Protein AF-A0A3A4XKW8-F1 (afdb_monomer_lite)

Radius of gyration: 16.97 Å; chains: 1; bounding box: 36×30×48 Å

Structure (mmCIF, N/CA/C/O backbone):
data_AF-A0A3A4XKW8-F1
#
_entry.id   AF-A0A3A4XKW8-F1
#
loop_
_atom_site.group_PDB
_atom_site.id
_atom_site.type_symbol
_atom_site.label_atom_id
_atom_site.label_alt_id
_atom_site.label_comp_id
_atom_site.label_asym_id
_atom_site.label_entity_id
_atom_site.label_seq_id
_atom_site.pdbx_PDB_ins_code
_atom_site.Cartn_x
_atom_site.Cartn_y
_atom_site.Cartn_z
_atom_site.occupancy
_atom_site.B_iso_or_equiv
_atom_site.auth_seq_id
_atom_site.auth_comp_id
_atom_site.auth_asym_id
_atom_site.auth_atom_id
_atom_site.pdbx_PDB_model_num
ATOM 1 N N . MET A 1 1 ? 17.643 2.494 -11.195 1.00 42.00 1 MET A N 1
ATOM 2 C CA . MET A 1 1 ? 16.768 2.545 -10.005 1.00 42.00 1 MET A CA 1
ATOM 3 C C . MET A 1 1 ? 16.998 1.232 -9.264 1.00 42.00 1 MET A C 1
ATOM 5 O O . MET A 1 1 ? 16.624 0.199 -9.799 1.00 42.00 1 MET A O 1
ATOM 9 N N . ARG A 1 2 ? 17.776 1.229 -8.169 1.00 42.59 2 ARG A N 1
ATOM 10 C CA . ARG A 1 2 ? 18.023 0.008 -7.371 1.00 42.59 2 ARG A CA 1
ATOM 11 C C . ARG A 1 2 ? 16.735 -0.377 -6.633 1.00 42.59 2 ARG A C 1
ATOM 13 O O . ARG A 1 2 ? 15.949 0.500 -6.290 1.00 42.59 2 ARG A O 1
ATOM 20 N N . ALA A 1 3 ? 16.537 -1.680 -6.459 1.00 46.66 3 ALA A N 1
ATOM 21 C CA . ALA A 1 3 ? 15.309 -2.327 -6.016 1.00 46.66 3 ALA A CA 1
ATOM 22 C C . ALA A 1 3 ? 14.766 -1.777 -4.682 1.00 46.66 3 ALA A C 1
ATOM 24 O O . ALA A 1 3 ? 15.273 -2.108 -3.619 1.00 46.66 3 ALA A O 1
ATOM 25 N N . ARG A 1 4 ? 13.703 -0.968 -4.761 1.00 67.81 4 ARG A N 1
ATOM 26 C CA . ARG A 1 4 ? 12.741 -0.705 -3.670 1.00 67.81 4 ARG A CA 1
ATOM 27 C C . ARG A 1 4 ? 11.433 -1.476 -3.881 1.00 67.81 4 ARG A C 1
ATOM 29 O O . ARG A 1 4 ? 10.374 -1.070 -3.417 1.00 67.81 4 ARG A O 1
ATOM 36 N N . ILE A 1 5 ? 11.486 -2.557 -4.665 1.00 76.62 5 ILE A N 1
ATOM 37 C CA . ILE A 1 5 ? 10.297 -3.309 -5.086 1.00 76.62 5 ILE A CA 1
ATOM 38 C C . ILE A 1 5 ? 9.500 -3.810 -3.869 1.00 76.62 5 ILE A C 1
ATOM 40 O O . ILE A 1 5 ? 8.287 -3.618 -3.872 1.00 76.62 5 ILE A O 1
ATOM 44 N N . PRO A 1 6 ? 10.121 -4.352 -2.801 1.00 79.88 6 PRO A N 1
ATOM 45 C CA . PRO A 1 6 ? 9.362 -4.759 -1.622 1.00 79.88 6 PRO A CA 1
ATOM 46 C C . PRO A 1 6 ? 8.630 -3.595 -0.939 1.00 79.88 6 PRO A C 1
ATOM 48 O O . PRO A 1 6 ? 7.439 -3.702 -0.663 1.00 79.88 6 PRO A O 1
ATOM 51 N N . GLU A 1 7 ? 9.294 -2.455 -0.712 1.00 81.19 7 GLU A N 1
ATOM 52 C CA . GLU A 1 7 ? 8.661 -1.269 -0.117 1.00 81.19 7 GLU A CA 1
ATOM 53 C C . GLU A 1 7 ? 7.520 -0.740 -0.985 1.00 81.19 7 GLU A C 1
ATOM 55 O O . GLU A 1 7 ? 6.467 -0.364 -0.475 1.00 81.19 7 GLU A O 1
ATOM 60 N N . LEU A 1 8 ? 7.727 -0.726 -2.299 1.00 81.75 8 LEU A N 1
ATOM 61 C CA . LEU A 1 8 ? 6.746 -0.291 -3.280 1.00 81.75 8 LEU A CA 1
ATOM 62 C C . LEU A 1 8 ? 5.498 -1.176 -3.255 1.00 81.75 8 LEU A C 1
ATOM 64 O O . LEU A 1 8 ? 4.377 -0.672 -3.182 1.00 81.75 8 LEU A O 1
ATOM 68 N N . CYS A 1 9 ? 5.689 -2.493 -3.253 1.00 83.38 9 CYS A N 1
ATOM 69 C CA . CYS A 1 9 ? 4.601 -3.454 -3.159 1.00 83.38 9 CYS A CA 1
ATOM 70 C C . CYS A 1 9 ? 3.851 -3.321 -1.824 1.00 83.38 9 CYS A C 1
ATOM 72 O O . CYS A 1 9 ? 2.626 -3.403 -1.821 1.00 83.38 9 CYS A O 1
ATOM 74 N N . LEU A 1 10 ? 4.540 -3.041 -0.708 1.00 87.38 10 LEU A N 1
ATOM 75 C CA . LEU A 1 10 ? 3.892 -2.797 0.590 1.00 87.38 10 LEU A CA 1
ATOM 76 C C . LEU A 1 10 ? 3.004 -1.544 0.560 1.00 87.38 10 LEU A C 1
ATOM 78 O O . LEU A 1 10 ? 1.914 -1.549 1.130 1.00 87.38 10 LEU A O 1
ATOM 82 N N . GLN A 1 11 ? 3.437 -0.473 -0.118 1.00 88.06 11 GLN A N 1
ATOM 83 C CA . GLN A 1 11 ? 2.619 0.734 -0.301 1.00 88.06 11 GLN A CA 1
ATOM 84 C C . GLN A 1 11 ? 1.392 0.465 -1.184 1.00 88.06 11 GLN A C 1
ATOM 86 O O . GLN A 1 11 ? 0.302 0.957 -0.891 1.00 88.06 11 GLN A O 1
ATOM 91 N N . VAL A 1 12 ? 1.547 -0.328 -2.246 1.00 87.94 12 VAL A N 1
ATOM 92 C CA . VAL A 1 12 ? 0.437 -0.701 -3.138 1.00 87.94 12 VAL A CA 1
ATOM 93 C C . VAL A 1 12 ? -0.565 -1.610 -2.423 1.00 87.94 12 VAL A C 1
ATOM 95 O O . VAL A 1 12 ? -1.770 -1.373 -2.517 1.00 87.94 12 VAL A O 1
ATOM 98 N N . ASP A 1 13 ? -0.097 -2.587 -1.644 1.00 91.06 13 ASP A N 1
ATOM 99 C CA . ASP A 1 13 ? -0.965 -3.411 -0.798 1.00 91.06 13 ASP A CA 1
ATOM 100 C C . ASP A 1 13 ? -1.748 -2.558 0.208 1.00 91.06 13 ASP A C 1
ATOM 102 O O . ASP A 1 13 ? -2.965 -2.692 0.341 1.00 91.06 13 ASP A O 1
ATOM 106 N N . HIS A 1 14 ? -1.069 -1.623 0.872 1.00 91.62 14 HIS A N 1
ATOM 107 C CA . HIS A 1 14 ? -1.706 -0.703 1.805 1.00 91.62 14 HIS A CA 1
ATOM 108 C C . HIS A 1 14 ? -2.816 0.118 1.137 1.00 91.62 14 HIS A C 1
ATOM 110 O O . HIS A 1 14 ? -3.939 0.174 1.640 1.00 91.62 14 HIS A O 1
ATOM 116 N N . ALA A 1 15 ? -2.549 0.690 -0.035 1.00 89.62 15 ALA A N 1
ATOM 117 C CA . ALA A 1 15 ? -3.554 1.423 -0.793 1.00 89.62 15 ALA A CA 1
ATOM 118 C C . ALA A 1 15 ? -4.733 0.548 -1.239 1.00 89.62 15 ALA A C 1
ATOM 120 O O . ALA A 1 15 ? -5.880 0.990 -1.159 1.00 89.62 15 ALA A O 1
ATOM 121 N N . ARG A 1 16 ? -4.485 -0.698 -1.664 1.00 91.19 16 ARG A N 1
ATOM 122 C CA . ARG A 1 16 ? -5.546 -1.669 -1.976 1.00 91.19 16 ARG A CA 1
ATOM 123 C C . ARG A 1 16 ? -6.452 -1.888 -0.765 1.00 91.19 16 ARG A C 1
ATOM 125 O O . ARG A 1 16 ? -7.673 -1.868 -0.912 1.00 91.19 16 ARG A O 1
ATOM 132 N N . ARG A 1 17 ? -5.876 -2.065 0.426 1.00 91.38 17 ARG A N 1
ATOM 133 C CA . ARG A 1 17 ? -6.641 -2.258 1.667 1.00 91.38 17 ARG A CA 1
ATOM 134 C C . ARG A 1 17 ? -7.452 -1.019 2.038 1.00 91.38 17 ARG A C 1
ATOM 136 O O . ARG A 1 17 ? -8.636 -1.156 2.330 1.00 91.38 17 ARG A O 1
ATOM 143 N N . ILE A 1 18 ? -6.876 0.180 1.927 1.00 89.94 18 ILE A N 1
ATOM 144 C CA . ILE A 1 18 ? -7.611 1.443 2.112 1.00 89.94 18 ILE A CA 1
ATOM 145 C C . ILE A 1 18 ? -8.786 1.527 1.131 1.00 89.94 18 ILE A C 1
ATOM 147 O O . ILE A 1 18 ? -9.918 1.755 1.552 1.00 89.94 18 ILE A O 1
ATOM 151 N N . ARG A 1 19 ? -8.553 1.285 -0.166 1.00 88.31 19 ARG A N 1
ATOM 152 C CA . ARG A 1 19 ? -9.609 1.285 -1.190 1.00 88.31 19 ARG A CA 1
ATOM 153 C C . ARG A 1 19 ? -10.737 0.325 -0.821 1.00 88.31 19 ARG A C 1
ATOM 155 O O . ARG A 1 19 ? -11.900 0.703 -0.893 1.00 88.31 19 ARG A O 1
ATOM 162 N N . ASN A 1 20 ? -10.408 -0.896 -0.404 1.00 88.38 20 ASN A N 1
ATOM 163 C CA . ASN A 1 20 ? -11.404 -1.888 -0.007 1.00 88.38 20 ASN A CA 1
ATOM 164 C C . ASN A 1 20 ? -12.239 -1.420 1.193 1.00 88.38 20 ASN A C 1
ATOM 166 O O . ASN A 1 20 ? -13.445 -1.657 1.215 1.00 88.38 20 ASN A O 1
ATOM 170 N N . LEU A 1 21 ? -11.639 -0.724 2.164 1.00 89.56 21 LEU A N 1
ATOM 171 C CA . LEU A 1 21 ? -12.391 -0.123 3.267 1.00 89.56 21 LEU A CA 1
ATOM 172 C C . LEU A 1 21 ? -13.370 0.945 2.777 1.00 89.56 21 LEU A C 1
ATOM 174 O O . LEU A 1 21 ? -14.528 0.933 3.184 1.00 89.56 21 LEU A O 1
ATOM 178 N N . TRP A 1 22 ? -12.940 1.837 1.887 1.00 85.88 22 TRP A N 1
ATOM 179 C CA . TRP A 1 22 ? -13.816 2.864 1.319 1.00 85.88 22 TRP A CA 1
ATOM 180 C C . TRP A 1 22 ? -14.963 2.263 0.502 1.00 85.88 22 TRP A C 1
ATOM 182 O O . TRP A 1 22 ? -16.113 2.627 0.717 1.00 85.88 22 TRP A O 1
ATOM 192 N N . MET A 1 23 ? -14.666 1.294 -0.366 1.00 85.44 23 MET A N 1
ATOM 193 C CA . MET A 1 23 ? -15.653 0.696 -1.273 1.00 85.44 23 MET A CA 1
ATOM 194 C C . MET A 1 23 ? -16.637 -0.252 -0.586 1.00 85.44 23 MET A C 1
ATOM 196 O O . MET A 1 23 ? -17.767 -0.385 -1.046 1.00 85.44 23 MET A O 1
ATOM 200 N N . HIS A 1 24 ? -16.210 -0.954 0.466 1.00 87.69 24 HIS A N 1
ATOM 201 C CA . HIS A 1 24 ? -16.995 -2.052 1.044 1.00 87.69 24 HIS A CA 1
ATOM 202 C C . HIS A 1 24 ? -17.354 -1.852 2.516 1.00 87.69 24 HIS A C 1
ATOM 204 O O . HIS A 1 24 ? -18.186 -2.587 3.035 1.00 87.69 24 HIS A O 1
ATOM 210 N N . ASN A 1 25 ? -16.741 -0.881 3.199 1.00 86.75 25 ASN A N 1
ATOM 211 C CA . ASN A 1 25 ? -16.926 -0.649 4.633 1.00 86.75 25 ASN A CA 1
ATOM 212 C C . ASN A 1 25 ? -17.119 0.837 4.978 1.00 86.75 25 ASN A C 1
ATOM 214 O O . ASN A 1 25 ? -16.871 1.231 6.116 1.00 86.75 25 ASN A O 1
ATOM 218 N N . ASN A 1 26 ? -17.547 1.666 4.019 1.00 88.94 26 ASN A N 1
ATOM 219 C CA . ASN A 1 26 ? -17.785 3.106 4.200 1.00 88.94 26 ASN A CA 1
ATOM 220 C C . ASN A 1 26 ? -16.580 3.860 4.797 1.00 88.94 26 ASN A C 1
ATOM 222 O O . ASN A 1 26 ? -16.746 4.787 5.586 1.00 88.94 26 ASN A O 1
ATOM 226 N N . GLY A 1 27 ? -15.358 3.421 4.480 1.00 87.50 27 GLY A N 1
ATOM 227 C CA . GLY A 1 27 ? -14.125 4.024 4.999 1.00 87.50 27 GLY A CA 1
ATOM 228 C C . GLY A 1 27 ? -13.845 3.717 6.475 1.00 87.50 27 GLY A C 1
ATOM 229 O O . GLY A 1 27 ? -12.991 4.359 7.082 1.00 87.50 27 GLY A O 1
ATOM 230 N N . LEU A 1 28 ? -14.541 2.746 7.072 1.00 92.06 28 LEU A N 1
ATOM 231 C CA . LEU A 1 28 ? -14.361 2.359 8.469 1.00 92.06 28 LEU A CA 1
ATOM 232 C C . LEU A 1 28 ? -13.447 1.141 8.589 1.00 92.06 28 LEU A C 1
ATOM 234 O O . LEU A 1 28 ? -13.675 0.111 7.953 1.00 92.06 28 LEU A O 1
ATOM 238 N N . ILE A 1 29 ? -12.446 1.240 9.459 1.00 92.69 29 ILE A N 1
ATOM 239 C CA . ILE A 1 29 ? -11.550 0.143 9.805 1.00 92.69 29 ILE A CA 1
ATOM 240 C C . ILE A 1 29 ? -12.315 -0.978 10.516 1.00 92.69 29 ILE A C 1
ATOM 242 O O . ILE A 1 29 ? -13.165 -0.745 11.380 1.00 92.69 29 ILE A O 1
ATOM 246 N N . ASN A 1 30 ? -11.965 -2.207 10.142 1.00 90.69 30 ASN A N 1
ATOM 247 C CA . ASN A 1 30 ? -12.453 -3.457 10.705 1.00 90.69 30 ASN A CA 1
ATOM 248 C C . ASN A 1 30 ? -11.345 -4.530 10.669 1.00 90.69 30 ASN A C 1
ATOM 250 O O . ASN A 1 30 ? -10.221 -4.266 10.237 1.00 90.69 30 ASN A O 1
ATOM 254 N N . GLU A 1 31 ? -11.675 -5.758 11.077 1.00 90.12 31 GLU A N 1
ATOM 255 C CA . GLU A 1 31 ? -10.744 -6.898 11.077 1.00 90.12 31 GLU A CA 1
ATOM 256 C C . GLU A 1 31 ? -10.136 -7.179 9.696 1.00 90.12 31 GLU A C 1
ATOM 258 O O . GLU A 1 31 ? -8.952 -7.513 9.607 1.00 90.12 31 GLU A O 1
ATOM 263 N N . LYS A 1 32 ? -10.905 -6.953 8.616 1.00 88.50 32 LYS A N 1
ATOM 264 C CA . LYS A 1 32 ? -10.449 -7.203 7.240 1.00 88.50 32 LYS A CA 1
ATOM 265 C C . LYS A 1 32 ? -9.238 -6.362 6.853 1.00 88.50 32 LYS A C 1
ATOM 267 O O . LYS A 1 32 ? -8.399 -6.819 6.086 1.00 88.50 32 LYS A O 1
ATOM 272 N N . TYR A 1 33 ? -9.092 -5.158 7.412 1.00 90.81 33 TYR A N 1
ATOM 273 C CA . TYR A 1 33 ? -7.914 -4.327 7.150 1.00 90.81 33 TYR A CA 1
ATOM 274 C C . TYR A 1 33 ? -6.602 -5.031 7.530 1.00 90.81 33 TYR A C 1
ATOM 276 O O . TYR A 1 33 ? -5.597 -4.868 6.838 1.00 90.81 33 TYR A O 1
ATOM 284 N N . GLY A 1 34 ? -6.591 -5.792 8.626 1.00 87.88 34 GLY A N 1
ATOM 285 C CA . GLY A 1 34 ? -5.411 -6.547 9.038 1.00 87.88 34 GLY A CA 1
ATOM 286 C C . GLY A 1 34 ? -5.307 -7.898 8.349 1.00 87.88 34 GLY A C 1
ATOM 287 O O . GLY A 1 34 ? -4.226 -8.241 7.877 1.00 87.88 34 GLY A O 1
ATOM 288 N N . SER A 1 35 ? -6.413 -8.646 8.261 1.00 89.31 35 SER A N 1
ATOM 289 C CA . SER A 1 35 ? -6.400 -10.003 7.696 1.00 89.31 35 SER A CA 1
ATOM 290 C C . SER A 1 35 ? -6.075 -10.030 6.207 1.00 89.31 35 SER A C 1
ATOM 292 O O . SER A 1 35 ? -5.469 -10.984 5.736 1.00 89.31 35 SER A O 1
ATOM 294 N N . ASP A 1 36 ? -6.452 -8.986 5.464 1.00 88.69 36 ASP A N 1
ATOM 295 C CA . ASP A 1 36 ? -6.198 -8.917 4.025 1.00 88.69 36 ASP A CA 1
ATOM 296 C C . ASP A 1 36 ? -4.746 -8.533 3.704 1.00 88.69 36 ASP A C 1
ATOM 298 O O . ASP A 1 36 ? -4.397 -8.459 2.528 1.00 88.69 36 ASP A O 1
ATOM 302 N N . GLY A 1 37 ? -3.910 -8.212 4.698 1.00 88.94 37 GLY A N 1
ATOM 303 C CA . GLY A 1 37 ? -2.526 -7.792 4.484 1.00 88.94 37 GLY A CA 1
ATOM 304 C C . GLY A 1 37 ? -1.678 -8.889 3.843 1.00 88.94 37 GLY A C 1
ATOM 305 O O . GLY A 1 37 ? -1.658 -10.024 4.310 1.00 88.94 37 GLY A O 1
ATOM 306 N N . ILE A 1 38 ? -0.935 -8.538 2.794 1.00 87.94 38 ILE A N 1
ATOM 307 C CA . ILE A 1 38 ? -0.029 -9.470 2.113 1.00 87.94 38 ILE A CA 1
ATOM 308 C C . ILE A 1 38 ? 1.393 -9.242 2.629 1.00 87.94 38 ILE A C 1
ATOM 310 O O . ILE A 1 38 ? 1.902 -8.121 2.576 1.00 87.94 38 ILE A O 1
ATOM 314 N N . SER A 1 39 ? 2.052 -10.302 3.111 1.00 85.62 39 SER A N 1
ATOM 315 C CA . SER A 1 39 ? 3.484 -10.239 3.421 1.00 85.62 39 SER A CA 1
ATOM 316 C C . SER A 1 39 ? 4.297 -10.259 2.131 1.00 85.62 39 SER A C 1
ATOM 318 O O . SER A 1 39 ? 4.058 -11.068 1.234 1.00 85.62 39 SER A O 1
ATOM 320 N N . ILE A 1 40 ? 5.254 -9.343 2.032 1.00 86.25 40 ILE A N 1
ATOM 321 C CA . ILE A 1 40 ? 6.073 -9.142 0.838 1.00 86.25 40 ILE A CA 1
ATOM 322 C C . ILE A 1 40 ? 7.522 -9.285 1.266 1.00 86.25 40 ILE A C 1
ATOM 324 O O . ILE A 1 40 ? 8.015 -8.461 2.030 1.00 86.25 40 ILE A O 1
ATOM 328 N N . ASP A 1 41 ? 8.202 -10.315 0.761 1.00 85.81 41 ASP A N 1
ATOM 329 C CA . ASP A 1 41 ? 9.629 -10.541 1.030 1.00 85.81 41 ASP A CA 1
ATOM 330 C C . ASP A 1 41 ? 9.949 -10.608 2.540 1.00 85.81 41 ASP A C 1
ATOM 332 O O . ASP A 1 41 ? 10.848 -9.940 3.046 1.00 85.81 41 ASP A O 1
ATOM 336 N N . GLY A 1 42 ? 9.113 -11.331 3.298 1.00 83.62 42 GLY A N 1
ATOM 337 C CA . GLY A 1 42 ? 9.228 -11.451 4.758 1.00 83.62 42 GLY A CA 1
ATOM 338 C C . GLY A 1 42 ? 8.903 -10.173 5.544 1.00 83.62 42 GLY A C 1
ATOM 339 O O . GLY A 1 42 ? 8.994 -10.172 6.770 1.00 83.62 42 GLY A O 1
ATOM 340 N N . LYS A 1 43 ? 8.509 -9.081 4.875 1.00 83.56 43 LYS A N 1
ATOM 341 C CA . LYS A 1 43 ? 8.122 -7.826 5.528 1.00 83.56 43 LYS A CA 1
ATOM 342 C C . LYS A 1 43 ? 6.648 -7.836 5.909 1.00 83.56 43 LYS A C 1
ATOM 344 O O . LYS A 1 43 ? 5.792 -8.347 5.176 1.00 83.56 43 LYS A O 1
ATOM 349 N N . SER A 1 44 ? 6.363 -7.226 7.054 1.00 85.94 44 SER A N 1
ATOM 350 C CA . SER A 1 44 ? 5.005 -7.062 7.564 1.00 85.94 44 SER A CA 1
ATOM 351 C C . SER A 1 44 ? 4.235 -5.984 6.788 1.00 85.94 44 SER A C 1
ATOM 353 O O . SER A 1 44 ? 4.831 -4.977 6.389 1.00 85.94 44 SER A O 1
ATOM 355 N N . PRO A 1 45 ? 2.912 -6.148 6.605 1.00 87.44 45 PRO A N 1
ATOM 356 C CA . PRO A 1 45 ? 2.056 -5.121 6.023 1.00 87.44 45 PRO A CA 1
ATOM 357 C C . PRO A 1 45 ? 2.105 -3.805 6.807 1.00 87.44 45 PRO A C 1
ATOM 359 O O . PRO A 1 45 ? 2.282 -3.791 8.024 1.00 87.44 45 PRO A O 1
ATOM 362 N N . ILE A 1 46 ? 1.877 -2.686 6.116 1.00 86.88 46 ILE A N 1
ATOM 363 C CA . ILE A 1 46 ? 1.774 -1.370 6.760 1.00 86.88 46 ILE A CA 1
ATOM 364 C C . ILE A 1 46 ? 0.523 -1.328 7.643 1.00 86.88 46 ILE A C 1
ATOM 366 O O . ILE A 1 46 ? -0.590 -1.596 7.176 1.00 86.88 46 ILE A O 1
ATOM 370 N N . ILE A 1 47 ? 0.706 -0.952 8.905 1.00 86.75 47 ILE A N 1
ATOM 371 C CA . ILE A 1 47 ? -0.364 -0.753 9.880 1.00 86.75 47 ILE A CA 1
ATOM 372 C C . ILE A 1 47 ? -0.458 0.739 10.200 1.00 86.75 47 ILE A C 1
ATOM 374 O O . ILE A 1 47 ? 0.560 1.384 10.432 1.00 86.75 47 ILE A O 1
ATOM 378 N N . VAL A 1 48 ? -1.679 1.280 10.178 1.00 87.19 48 VAL A N 1
ATOM 379 C CA . VAL A 1 48 ? -1.966 2.673 10.550 1.00 87.19 48 VAL A CA 1
ATOM 380 C C . VAL A 1 48 ? -2.466 2.733 11.988 1.00 87.19 48 VAL A C 1
ATOM 382 O O . VAL A 1 48 ? -3.076 1.774 12.464 1.00 87.19 48 VAL A O 1
ATOM 385 N N . ASP A 1 49 ? -2.273 3.867 12.659 1.00 88.31 49 ASP A N 1
ATOM 386 C CA . ASP A 1 49 ? -2.660 4.049 14.066 1.00 88.31 49 ASP A CA 1
ATOM 387 C C . ASP A 1 49 ? -4.141 3.755 14.313 1.00 88.31 49 ASP A C 1
ATOM 389 O O . ASP A 1 49 ? -4.488 3.047 15.255 1.00 88.31 49 ASP A O 1
ATOM 393 N N . ALA A 1 50 ? -5.006 4.153 13.377 1.00 88.19 50 ALA A N 1
ATOM 394 C CA . ALA A 1 50 ? -6.434 3.864 13.437 1.00 88.19 50 ALA A CA 1
ATOM 395 C C . ALA A 1 50 ? -6.751 2.351 13.518 1.00 88.19 50 ALA A C 1
ATOM 397 O O . ALA A 1 50 ? -7.762 1.963 14.102 1.00 88.19 50 ALA A O 1
ATOM 398 N N . TYR A 1 51 ? -5.900 1.468 12.978 1.00 91.00 51 TYR A N 1
ATOM 399 C CA . TYR A 1 51 ? -6.069 0.020 13.150 1.00 91.00 51 TYR A CA 1
ATOM 400 C C . TYR A 1 51 ? -5.641 -0.459 14.536 1.00 91.00 51 TYR A C 1
ATOM 402 O O . TYR A 1 51 ? -6.288 -1.336 15.105 1.00 91.00 51 TYR A O 1
ATOM 410 N N . ASN A 1 52 ? -4.599 0.134 15.115 1.00 91.44 52 ASN A N 1
ATOM 411 C CA . ASN A 1 52 ? -4.208 -0.160 16.493 1.00 91.44 52 ASN A CA 1
ATOM 412 C C . ASN A 1 52 ? -5.309 0.268 17.473 1.00 91.44 52 ASN A C 1
ATOM 414 O O . ASN A 1 52 ? -5.646 -0.474 18.397 1.00 91.44 52 ASN A O 1
ATOM 418 N N . ASP A 1 53 ? -5.931 1.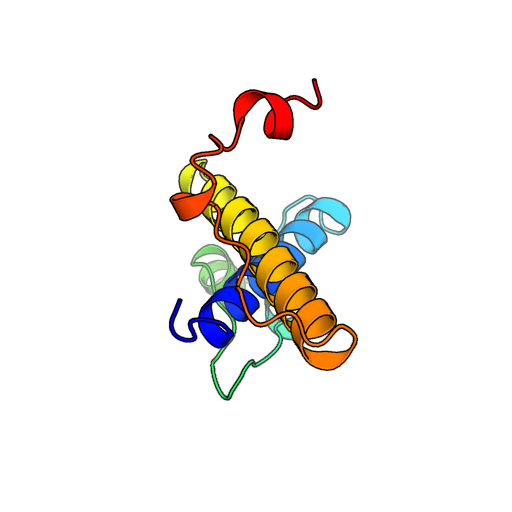419 17.235 1.00 91.44 53 ASP A N 1
ATOM 419 C CA . ASP A 1 53 ? -7.059 1.901 18.033 1.00 91.44 53 ASP A CA 1
ATOM 420 C C . ASP A 1 53 ? -8.307 1.028 17.847 1.00 91.44 53 ASP A C 1
ATOM 422 O O . ASP A 1 53 ? -9.030 0.744 18.812 1.00 91.44 53 ASP A O 1
ATOM 426 N N . TYR A 1 54 ? -8.529 0.520 16.630 1.00 93.31 54 TYR A N 1
ATOM 427 C CA . TYR A 1 54 ? -9.566 -0.471 16.356 1.00 93.31 54 TYR A CA 1
ATOM 428 C C . TYR A 1 54 ? -9.301 -1.754 17.148 1.00 93.31 54 TYR A C 1
ATOM 430 O O . TYR A 1 54 ? -10.211 -2.290 17.770 1.00 93.31 54 TYR A O 1
ATOM 438 N N . GLN A 1 55 ? -8.057 -2.236 17.193 1.00 92.81 55 GLN A N 1
ATOM 439 C CA . GLN A 1 55 ? -7.712 -3.451 17.931 1.00 92.81 55 GLN A CA 1
ATOM 440 C C . GLN A 1 55 ? -7.940 -3.317 19.440 1.00 92.81 55 GLN A C 1
ATOM 442 O O . GLN A 1 55 ? -8.408 -4.273 20.059 1.00 92.81 55 GLN A O 1
ATOM 447 N N . LYS A 1 56 ? -7.680 -2.138 20.017 1.00 93.75 56 LYS A N 1
ATOM 448 C CA . LYS A 1 56 ? -7.921 -1.8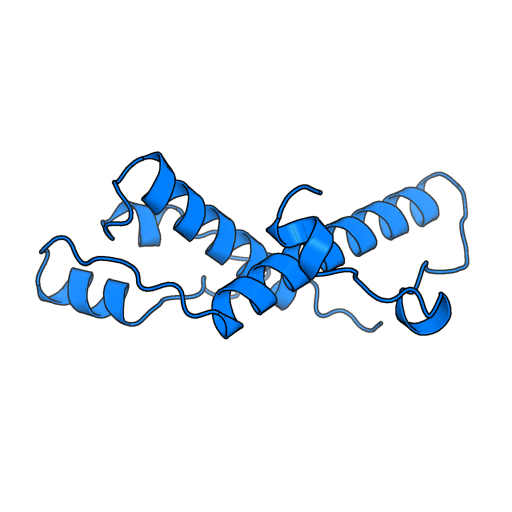53 21.441 1.00 93.75 56 LYS A CA 1
ATOM 449 C C . LYS A 1 56 ? -9.406 -1.725 21.777 1.00 93.75 56 LYS A C 1
ATOM 451 O O . LYS A 1 56 ? -9.857 -2.257 22.783 1.00 93.75 56 LYS A O 1
ATOM 456 N N . SER A 1 57 ? -10.158 -0.987 20.961 1.00 93.56 57 SER A N 1
ATOM 457 C CA . SER A 1 57 ? -11.544 -0.612 21.275 1.00 93.56 57 SER A CA 1
ATOM 458 C C . SER A 1 57 ? -12.598 -1.544 20.676 1.00 93.56 57 SER A C 1
ATOM 460 O O . SER A 1 57 ? -13.734 -1.564 21.146 1.00 93.56 57 SER A O 1
ATOM 462 N N . LYS A 1 58 ? -12.249 -2.260 19.599 1.00 91.62 58 LYS A N 1
ATOM 463 C CA . LYS A 1 58 ? -13.140 -3.024 18.705 1.00 91.62 58 LYS A CA 1
ATOM 464 C C . LYS A 1 58 ? -14.290 -2.207 18.102 1.00 91.62 58 LYS A C 1
ATOM 466 O O . LYS A 1 58 ? -15.207 -2.764 17.501 1.00 91.62 58 LYS A O 1
ATOM 471 N N . ARG A 1 59 ? -14.238 -0.877 18.211 1.00 91.06 59 ARG A N 1
ATOM 472 C CA . ARG A 1 59 ? -15.209 0.045 17.608 1.00 91.06 59 ARG A CA 1
ATOM 473 C C . ARG A 1 59 ? -14.768 0.398 16.198 1.00 91.06 59 ARG A C 1
ATOM 475 O O . ARG A 1 59 ? -13.579 0.507 15.948 1.00 91.06 59 ARG A O 1
ATOM 482 N N . LYS A 1 60 ? -15.714 0.608 15.280 1.00 85.25 60 LYS A N 1
ATOM 483 C CA . LYS A 1 60 ? -15.415 1.050 13.908 1.00 85.25 60 LYS A CA 1
ATOM 484 C C . LYS A 1 60 ? -14.758 2.437 13.937 1.00 85.25 60 LYS A C 1
ATOM 486 O O . LYS A 1 60 ? -15.360 3.371 14.459 1.00 85.25 60 LYS A 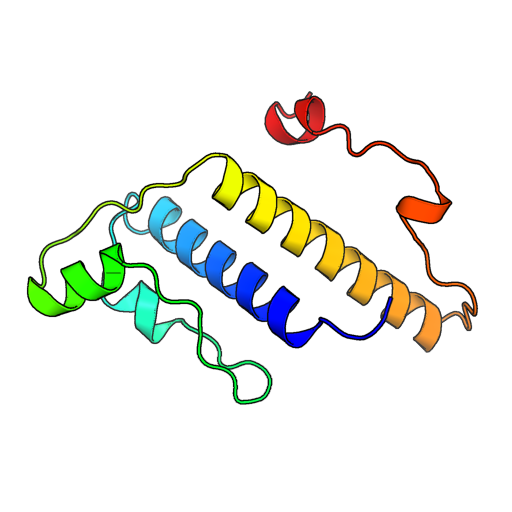O 1
ATOM 491 N N . ILE A 1 61 ? -13.558 2.566 13.368 1.00 91.06 61 ILE A N 1
ATOM 492 C CA . ILE A 1 61 ? -12.788 3.822 13.342 1.00 91.06 61 ILE A CA 1
ATOM 493 C C . ILE A 1 61 ? -12.659 4.305 11.896 1.00 91.06 61 ILE A C 1
ATOM 495 O O . ILE A 1 61 ? -12.268 3.508 11.043 1.00 91.06 61 ILE A O 1
ATOM 499 N N . PRO A 1 62 ? -12.979 5.571 11.584 1.00 89.62 62 PRO A N 1
ATOM 500 C CA . PRO A 1 62 ? -12.789 6.102 10.241 1.00 89.62 62 PRO A CA 1
ATOM 501 C C . PRO A 1 62 ? -11.305 6.185 9.890 1.00 89.62 62 PRO A C 1
ATOM 503 O O . PRO A 1 62 ? -10.479 6.593 10.707 1.00 89.62 62 PRO A O 1
ATOM 506 N N . ILE A 1 63 ? -10.967 5.831 8.652 1.00 84.94 63 ILE A N 1
ATOM 507 C CA . ILE A 1 63 ? -9.617 6.038 8.138 1.00 84.94 63 ILE A CA 1
ATOM 508 C C . ILE A 1 63 ? -9.493 7.442 7.540 1.00 84.94 63 ILE A C 1
ATOM 510 O O . ILE A 1 63 ? -10.140 7.780 6.549 1.00 84.94 63 ILE A O 1
ATOM 514 N N . GLY A 1 64 ? -8.650 8.273 8.152 1.00 79.56 64 GLY A N 1
ATOM 515 C CA . GLY A 1 64 ? -8.266 9.563 7.587 1.00 79.56 64 GLY A CA 1
ATOM 516 C C . GLY A 1 64 ? -7.259 9.374 6.455 1.00 79.56 64 GLY A C 1
ATOM 517 O O . GLY A 1 64 ? -6.274 8.654 6.618 1.00 79.56 64 GLY A O 1
ATOM 518 N N . LEU A 1 65 ? -7.489 10.022 5.311 1.00 77.38 65 LEU A N 1
ATOM 519 C CA . LEU A 1 65 ? -6.539 10.037 4.201 1.00 77.38 65 LEU A CA 1
ATOM 520 C C . LEU A 1 65 ? -6.017 11.456 3.986 1.00 77.38 65 LEU A C 1
ATOM 522 O O . LEU A 1 65 ? -6.683 12.294 3.385 1.00 77.38 65 LEU A O 1
ATOM 526 N N . TYR A 1 66 ? -4.815 11.716 4.493 1.00 82.19 66 TYR A N 1
ATOM 527 C CA . TYR A 1 66 ? -4.146 13.002 4.311 1.00 82.19 66 TYR A CA 1
ATOM 528 C C . TYR A 1 66 ? -3.609 13.151 2.877 1.00 82.19 66 TYR A C 1
ATOM 530 O O . TYR A 1 66 ? -3.209 12.140 2.279 1.00 82.19 66 TYR A O 1
ATOM 538 N N . PRO A 1 67 ? -3.549 14.379 2.322 1.00 80.94 67 PRO A N 1
ATOM 539 C CA . PRO A 1 67 ? -3.068 14.625 0.961 1.00 80.94 67 PRO A CA 1
ATOM 540 C C . PRO A 1 67 ? -1.705 13.992 0.658 1.00 80.94 67 PRO A C 1
ATOM 542 O O . PRO A 1 67 ? -1.509 13.395 -0.398 1.00 80.94 67 PRO A O 1
ATOM 545 N N . GLU A 1 68 ? -0.768 14.040 1.601 1.00 79.25 68 GLU A N 1
ATOM 546 C CA . GLU A 1 68 ? 0.584 13.497 1.450 1.00 79.25 68 GLU A CA 1
ATOM 547 C C . GLU A 1 68 ? 0.560 11.970 1.343 1.00 79.25 68 GLU A C 1
ATOM 549 O O . GLU A 1 68 ? 1.279 11.376 0.534 1.00 79.25 68 GLU A O 1
ATOM 554 N N . SER A 1 69 ? -0.305 11.329 2.135 1.00 79.19 69 SER A N 1
ATOM 555 C CA . SER A 1 69 ? -0.518 9.883 2.078 1.00 79.19 69 SER A CA 1
ATOM 556 C C . SER A 1 69 ? -1.143 9.494 0.746 1.00 79.19 69 SER A C 1
ATOM 558 O O . SER A 1 69 ? -0.651 8.581 0.088 1.00 79.19 69 SER A O 1
ATOM 560 N N . PHE A 1 70 ? -2.162 10.230 0.299 1.00 81.69 70 PHE A N 1
ATOM 561 C CA . PHE A 1 70 ? -2.786 10.017 -1.003 1.00 81.69 70 PHE A CA 1
ATOM 562 C C . PHE A 1 70 ? -1.761 10.116 -2.149 1.00 81.69 70 PHE A C 1
ATOM 564 O O . PHE A 1 70 ? -1.632 9.184 -2.946 1.00 81.69 70 PHE A O 1
ATOM 571 N N . ILE A 1 71 ? -0.957 11.185 -2.182 1.00 80.69 71 ILE A N 1
ATOM 572 C CA . ILE A 1 71 ? 0.092 11.389 -3.194 1.00 80.69 71 ILE A CA 1
ATOM 573 C C . ILE A 1 71 ? 1.080 10.218 -3.197 1.00 80.69 71 ILE A C 1
ATOM 575 O O . ILE A 1 71 ? 1.416 9.687 -4.258 1.00 80.69 71 ILE A O 1
ATOM 579 N N . LYS A 1 72 ? 1.523 9.772 -2.017 1.00 80.00 72 LYS A N 1
ATOM 580 C CA . LYS A 1 72 ? 2.449 8.642 -1.882 1.00 80.00 72 LYS A CA 1
ATOM 581 C C . LYS A 1 72 ? 1.859 7.338 -2.425 1.00 80.00 72 LYS A C 1
ATOM 583 O O . LYS A 1 72 ? 2.572 6.585 -3.095 1.00 80.00 72 LYS A O 1
ATOM 588 N N . LEU A 1 73 ? 0.576 7.070 -2.180 1.00 82.44 73 LEU A N 1
ATOM 589 C CA . LEU A 1 73 ? -0.104 5.878 -2.698 1.00 82.44 73 LEU A CA 1
ATOM 590 C C . LEU A 1 73 ? -0.233 5.914 -4.228 1.00 82.44 73 LEU A C 1
ATOM 592 O O . LEU A 1 73 ? 0.020 4.899 -4.883 1.00 82.44 73 LEU A O 1
ATOM 596 N N . CYS A 1 74 ? -0.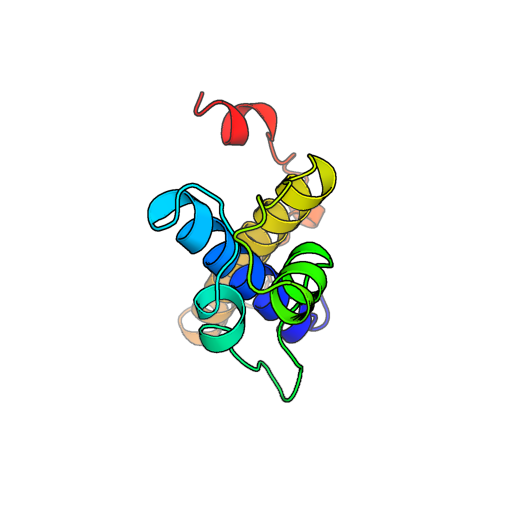566 7.071 -4.805 1.00 80.44 74 CYS A N 1
ATOM 597 C CA . CYS A 1 74 ? -0.628 7.251 -6.258 1.00 80.44 74 CYS A CA 1
ATOM 598 C C . CYS A 1 74 ? 0.746 7.073 -6.911 1.00 80.44 74 CYS A C 1
ATOM 600 O O . CYS A 1 74 ? 0.878 6.321 -7.876 1.00 80.44 74 CYS A O 1
ATOM 602 N N . LEU A 1 75 ? 1.783 7.706 -6.355 1.00 79.25 75 LEU A N 1
ATOM 603 C CA . LEU A 1 75 ? 3.169 7.547 -6.803 1.00 79.25 75 LEU A CA 1
ATOM 604 C C . LEU A 1 75 ? 3.603 6.080 -6.801 1.00 79.25 75 LEU A C 1
ATOM 606 O O . LEU A 1 75 ? 4.195 5.616 -7.773 1.00 79.25 75 LEU A O 1
ATOM 610 N N . SER A 1 76 ? 3.261 5.348 -5.741 1.00 76.69 76 SER A N 1
ATOM 611 C CA . SER A 1 76 ? 3.628 3.938 -5.595 1.00 76.69 76 SER A CA 1
ATOM 612 C C . SER A 1 76 ? 2.956 3.052 -6.651 1.00 76.69 76 SER A C 1
ATOM 614 O O . SER A 1 76 ? 3.595 2.179 -7.233 1.00 76.69 76 SER A O 1
ATOM 616 N N . HIS A 1 77 ? 1.685 3.299 -6.976 1.00 81.00 77 HIS A N 1
ATOM 617 C CA . HIS A 1 77 ? 1.011 2.582 -8.064 1.00 81.00 77 HIS A CA 1
ATOM 618 C C . HIS A 1 77 ? 1.653 2.850 -9.419 1.00 81.00 77 HIS A C 1
ATOM 620 O O . HIS A 1 77 ? 1.940 1.918 -10.172 1.00 81.00 77 HIS A O 1
ATOM 626 N N . VAL A 1 78 ? 1.894 4.127 -9.719 1.00 81.00 78 VAL A N 1
ATOM 627 C CA . VAL A 1 78 ? 2.523 4.536 -10.973 1.00 81.00 78 VAL A CA 1
ATOM 628 C C . VAL A 1 78 ? 3.900 3.890 -11.083 1.00 81.00 78 VAL A C 1
ATOM 630 O O . VAL A 1 78 ? 4.196 3.266 -12.097 1.00 81.00 78 VAL A O 1
ATOM 633 N N . GLU A 1 79 ? 4.738 3.975 -10.052 1.00 79.00 79 GLU A N 1
ATOM 634 C CA . GLU A 1 79 ? 6.073 3.377 -10.067 1.00 79.00 79 GLU A CA 1
ATOM 635 C C . GLU A 1 79 ? 6.022 1.848 -10.231 1.00 79.00 79 GLU A C 1
ATOM 637 O O . GLU A 1 79 ? 6.809 1.308 -11.012 1.00 79.00 79 GLU A O 1
ATOM 642 N N . LEU A 1 80 ? 5.066 1.147 -9.605 1.00 78.62 80 LEU A N 1
ATOM 643 C CA . LEU A 1 80 ? 4.934 -0.307 -9.763 1.00 78.62 80 LEU A CA 1
ATOM 644 C C . LEU A 1 80 ? 4.591 -0.695 -11.203 1.00 78.62 80 LEU A C 1
ATOM 646 O O . LEU A 1 80 ? 5.238 -1.581 -11.762 1.00 78.62 80 LEU A O 1
ATOM 650 N N . LEU A 1 81 ? 3.633 -0.007 -11.831 1.00 81.69 81 LEU A N 1
ATOM 651 C CA . LEU A 1 81 ? 3.283 -0.243 -13.236 1.00 81.69 81 LEU A CA 1
ATOM 652 C C . LEU A 1 81 ? 4.494 -0.059 -14.157 1.00 81.69 81 LEU A C 1
ATOM 654 O O . LEU A 1 81 ? 4.711 -0.861 -15.063 1.00 81.69 81 LEU A O 1
ATOM 658 N N . HIS A 1 82 ? 5.338 0.938 -13.887 1.00 78.00 82 HIS A N 1
ATOM 659 C CA . HIS A 1 82 ? 6.567 1.141 -14.653 1.00 78.00 82 HIS A CA 1
ATOM 660 C C . HIS A 1 82 ? 7.572 0.006 -14.475 1.00 78.00 82 HIS A C 1
ATOM 662 O O . HIS A 1 82 ? 8.167 -0.429 -15.461 1.00 78.00 82 HIS A O 1
ATOM 668 N N . GLN A 1 83 ? 7.757 -0.490 -13.249 1.00 76.94 83 GLN A N 1
ATOM 669 C CA . GLN A 1 83 ? 8.629 -1.640 -13.000 1.00 76.94 83 GLN A CA 1
ATOM 670 C C . GLN A 1 83 ? 8.112 -2.890 -13.720 1.00 76.94 83 GLN A C 1
ATOM 672 O O . GLN A 1 83 ? 8.894 -3.597 -14.355 1.00 76.94 83 GLN A O 1
ATOM 677 N N . LEU A 1 84 ? 6.799 -3.138 -13.683 1.00 78.75 84 LEU A N 1
ATOM 678 C CA . LEU A 1 84 ? 6.173 -4.253 -14.397 1.00 78.75 84 LEU A CA 1
ATOM 679 C C . LEU A 1 84 ? 6.363 -4.127 -15.910 1.00 78.75 84 LEU A C 1
ATOM 681 O O . LEU A 1 84 ? 6.866 -5.058 -16.538 1.00 78.75 84 LEU A O 1
ATOM 685 N N . HIS A 1 85 ? 6.045 -2.967 -16.488 1.00 78.69 85 HIS A N 1
ATOM 686 C CA . HIS A 1 85 ? 6.231 -2.708 -17.917 1.00 78.69 85 HIS A CA 1
ATOM 687 C C . HIS A 1 85 ? 7.688 -2.882 -18.340 1.00 78.69 85 HIS A C 1
ATOM 689 O O . HIS A 1 85 ? 7.960 -3.561 -19.327 1.00 78.69 85 HIS A O 1
ATOM 695 N N . TYR A 1 86 ? 8.631 -2.321 -17.580 1.00 78.00 86 TYR A N 1
ATOM 696 C CA . TYR A 1 86 ? 10.051 -2.472 -17.871 1.00 78.00 86 TYR A CA 1
ATOM 697 C C . TYR A 1 86 ? 10.489 -3.938 -17.829 1.00 78.00 86 TYR A C 1
ATOM 699 O O . TYR A 1 86 ? 11.184 -4.393 -18.733 1.00 78.00 86 TYR A O 1
ATOM 707 N N . ASN A 1 87 ? 10.059 -4.699 -16.821 1.00 77.12 87 ASN A N 1
ATOM 708 C CA . ASN A 1 87 ? 10.415 -6.112 -16.708 1.00 77.12 87 ASN A CA 1
ATOM 709 C C . ASN A 1 87 ? 9.813 -6.954 -17.844 1.00 77.12 87 ASN A C 1
ATOM 711 O O . ASN A 1 87 ? 10.503 -7.823 -18.375 1.00 77.12 87 ASN A O 1
ATOM 715 N N . ILE A 1 88 ? 8.578 -6.670 -18.270 1.00 78.88 88 ILE A N 1
ATOM 716 C CA . ILE A 1 88 ? 7.950 -7.311 -19.437 1.00 78.88 88 ILE A CA 1
ATOM 717 C C . ILE A 1 88 ? 8.718 -6.966 -20.718 1.00 78.88 88 ILE A C 1
ATOM 719 O O . ILE A 1 88 ? 9.032 -7.869 -21.494 1.00 78.88 88 ILE A O 1
ATOM 723 N N . GLN A 1 89 ? 9.058 -5.689 -20.925 1.00 79.31 89 GLN A N 1
ATOM 724 C CA . GLN A 1 89 ? 9.834 -5.227 -22.081 1.00 79.31 89 GLN A CA 1
ATOM 725 C C . GLN A 1 89 ? 11.221 -5.872 -22.128 1.00 79.31 89 GLN A C 1
ATOM 727 O O . GLN A 1 89 ? 11.650 -6.365 -23.167 1.00 79.31 89 GLN A O 1
ATOM 732 N N . LYS A 1 90 ? 11.910 -5.923 -20.989 1.00 81.31 90 LYS A N 1
ATOM 733 C CA . LYS A 1 90 ? 13.225 -6.551 -20.874 1.00 81.31 90 LYS A CA 1
ATOM 734 C C . LYS A 1 90 ? 13.162 -8.052 -21.161 1.00 81.31 90 LYS A C 1
ATOM 736 O O . LYS A 1 90 ? 14.032 -8.562 -21.855 1.00 81.31 90 LYS A O 1
ATOM 741 N N . LYS A 1 91 ? 12.155 -8.753 -20.622 1.00 82.56 91 LYS A N 1
ATOM 742 C CA . LYS A 1 91 ? 12.013 -10.211 -20.757 1.00 82.56 91 LYS A CA 1
ATOM 743 C C . LYS A 1 91 ? 11.619 -10.637 -22.171 1.00 82.56 91 LYS A C 1
ATOM 745 O O . LYS A 1 91 ? 12.137 -11.636 -22.644 1.00 82.56 91 LYS A O 1
ATOM 750 N N . ASN A 1 92 ? 10.699 -9.915 -22.810 1.00 86.88 92 ASN A N 1
ATOM 751 C CA . ASN A 1 92 ? 10.074 -10.369 -24.058 1.00 86.88 92 ASN A CA 1
ATOM 752 C C . ASN A 1 92 ? 10.542 -9.611 -25.311 1.00 86.88 92 ASN A C 1
ATOM 754 O O . ASN A 1 92 ? 10.291 -10.079 -26.412 1.00 86.88 92 ASN A O 1
ATOM 758 N N . PHE A 1 93 ? 11.188 -8.449 -25.165 1.00 82.88 93 PHE A N 1
ATOM 759 C CA . PHE A 1 93 ? 11.541 -7.572 -26.293 1.00 82.88 93 PHE A CA 1
ATOM 760 C C . PHE A 1 93 ? 13.016 -7.141 -26.280 1.00 82.88 93 PHE A C 1
ATOM 762 O O . PHE A 1 93 ? 13.384 -6.195 -26.968 1.00 82.88 93 PHE A O 1
ATOM 769 N N . GLU A 1 94 ? 13.850 -7.775 -25.445 1.00 82.75 94 GLU A N 1
ATOM 770 C CA . GLU A 1 94 ? 15.289 -7.484 -25.300 1.00 82.75 94 GLU A CA 1
ATOM 771 C C . GLU A 1 94 ? 15.621 -6.001 -25.035 1.00 82.75 94 GLU A C 1
ATOM 773 O O . GLU A 1 94 ? 16.737 -5.527 -25.268 1.00 82.75 94 GLU A O 1
ATOM 778 N N . GLN A 1 95 ? 14.658 -5.246 -24.501 1.00 73.50 95 GL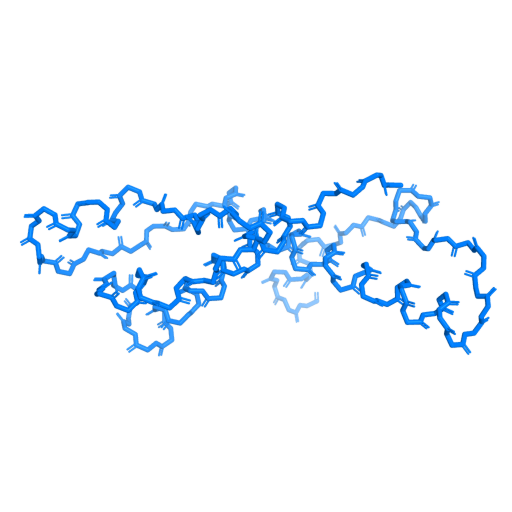N A N 1
ATOM 779 C CA . GLN A 1 95 ? 14.799 -3.822 -24.227 1.00 73.50 95 GLN A CA 1
ATOM 780 C C . GLN A 1 95 ? 15.896 -3.599 -23.171 1.00 73.50 95 GLN A C 1
ATOM 782 O O . GLN A 1 95 ? 15.716 -3.880 -21.984 1.00 73.50 95 GLN A O 1
ATOM 787 N N . LYS A 1 96 ? 17.048 -3.058 -23.589 1.00 70.62 96 LYS A N 1
ATOM 788 C CA . LYS A 1 96 ? 18.212 -2.831 -22.703 1.00 70.62 96 LYS A CA 1
ATOM 789 C C . LYS A 1 96 ? 18.113 -1.552 -21.864 1.00 70.62 96 LYS A C 1
ATOM 791 O O . LYS A 1 96 ? 18.819 -1.419 -20.866 1.00 70.62 96 LYS A O 1
ATOM 796 N N . ARG A 1 97 ? 17.266 -0.592 -22.258 1.00 65.25 97 ARG A N 1
ATOM 797 C CA . ARG A 1 97 ? 17.104 0.697 -21.563 1.00 65.25 97 ARG A CA 1
ATOM 798 C C . ARG A 1 97 ? 15.830 0.719 -20.727 1.00 65.25 97 ARG A C 1
ATOM 800 O O . ARG A 1 97 ? 14.734 0.565 -21.254 1.00 65.25 97 ARG A O 1
ATOM 807 N N . ALA A 1 98 ? 15.982 0.984 -19.431 1.00 58.72 98 ALA A N 1
ATOM 808 C CA . ALA A 1 98 ? 14.850 1.246 -18.554 1.00 58.72 98 ALA A CA 1
ATOM 809 C C . ALA A 1 98 ? 14.191 2.582 -18.890 1.00 58.72 98 ALA A C 1
ATOM 811 O O . ALA A 1 98 ? 14.859 3.620 -18.918 1.00 58.72 98 ALA A O 1
ATOM 812 N N . TYR A 1 99 ? 12.873 2.562 -19.099 1.00 56.19 99 TYR A N 1
ATOM 813 C CA . TYR A 1 99 ? 12.091 3.789 -19.133 1.00 56.19 99 TYR A CA 1
ATOM 814 C C . TYR A 1 99 ? 12.166 4.468 -17.757 1.00 56.19 99 TYR A C 1
ATOM 816 O O . TYR A 1 99 ? 11.969 3.842 -16.717 1.00 56.19 99 TYR A O 1
ATOM 824 N N . SER A 1 100 ? 12.505 5.755 -17.751 1.00 52.91 100 SER A N 1
ATOM 825 C CA . SER A 1 100 ? 12.767 6.547 -16.550 1.00 52.91 100 SER A CA 1
ATOM 826 C C . SER A 1 100 ? 12.062 7.890 -16.690 1.00 52.91 100 SER A C 1
ATOM 828 O O . SER A 1 100 ? 12.396 8.665 -17.582 1.00 52.91 100 SER A O 1
ATOM 830 N N . TYR A 1 101 ? 11.118 8.199 -15.795 1.00 50.62 101 TYR A N 1
ATOM 831 C CA . TYR A 1 101 ? 10.419 9.494 -15.787 1.00 50.62 101 TYR A CA 1
ATOM 832 C C . TYR A 1 101 ? 11.382 10.673 -15.590 1.00 50.62 101 TYR A C 1
ATOM 834 O O . TYR A 1 101 ? 11.238 11.715 -16.226 1.00 50.62 101 TYR A O 1
ATOM 842 N N . ARG A 1 102 ? 12.423 10.477 -14.769 1.00 48.69 102 ARG A N 1
ATOM 843 C CA . ARG A 1 102 ? 13.483 11.472 -14.554 1.00 48.69 102 ARG A CA 1
ATOM 844 C C . ARG A 1 102 ? 14.278 11.742 -15.835 1.00 48.69 102 ARG A C 1
ATOM 846 O O . ARG A 1 102 ? 14.637 12.886 -16.085 1.00 48.69 102 ARG A O 1
ATOM 853 N N . ALA A 1 103 ? 14.521 10.710 -16.648 1.00 56.09 103 ALA A N 1
ATOM 854 C CA . ALA A 1 103 ? 15.172 10.852 -17.952 1.00 56.09 103 ALA A CA 1
ATOM 855 C C . ALA A 1 103 ? 14.227 11.451 -19.003 1.00 56.09 103 ALA A C 1
ATOM 857 O O . ALA A 1 103 ? 14.646 12.276 -19.805 1.00 56.09 103 ALA A O 1
ATOM 858 N N . ALA A 1 104 ? 12.945 11.084 -18.961 1.00 56.19 104 ALA A N 1
ATOM 859 C CA . ALA A 1 104 ? 11.923 11.605 -19.860 1.00 56.19 104 ALA A CA 1
ATOM 860 C C . ALA A 1 104 ? 11.549 13.070 -19.565 1.00 56.19 104 ALA A C 1
ATOM 862 O O . ALA A 1 104 ? 10.853 13.676 -20.373 1.00 56.19 104 ALA A O 1
ATOM 863 N N . LYS A 1 105 ? 11.965 13.625 -18.410 1.00 56.25 105 LYS A N 1
ATOM 864 C CA . LYS A 1 105 ? 11.600 14.965 -17.900 1.00 56.25 105 LYS A CA 1
ATOM 865 C C . LYS A 1 105 ? 10.092 15.262 -17.951 1.00 56.25 105 LYS A C 1
ATOM 867 O O . LYS A 1 105 ? 9.684 16.417 -17.864 1.00 56.25 105 LYS A O 1
ATOM 872 N N . LYS A 1 106 ? 9.252 14.232 -18.083 1.00 56.47 106 LYS A N 1
ATOM 873 C CA . LYS A 1 106 ? 7.805 14.393 -18.159 1.00 56.47 106 LYS A CA 1
ATOM 874 C C . LYS A 1 106 ? 7.313 14.757 -16.771 1.00 56.47 106 LYS A C 1
ATOM 876 O O . LYS A 1 106 ? 7.496 13.998 -15.819 1.00 56.47 106 LYS A O 1
ATOM 881 N N . ARG A 1 107 ? 6.723 15.941 -16.649 1.00 55.50 107 ARG A N 1
ATOM 882 C CA . ARG A 1 107 ? 6.031 16.340 -15.428 1.00 55.50 107 ARG A CA 1
ATOM 883 C C . ARG A 1 107 ? 4.839 15.400 -15.262 1.00 55.50 107 ARG A C 1
ATOM 885 O O . ARG A 1 107 ? 4.089 15.199 -16.212 1.00 55.50 107 ARG A O 1
ATOM 892 N N . ILE A 1 108 ? 4.688 14.801 -14.084 1.00 59.28 108 ILE A N 1
ATOM 893 C CA . ILE A 1 108 ? 3.436 14.119 -13.759 1.00 59.28 108 ILE A CA 1
ATOM 894 C C . ILE A 1 108 ? 2.398 15.228 -13.576 1.00 59.28 108 ILE A C 1
ATOM 896 O O . ILE A 1 108 ? 2.531 16.059 -12.675 1.00 59.28 108 ILE A O 1
ATOM 900 N N . GLU A 1 109 ? 1.411 15.288 -14.466 1.00 63.44 109 GLU A N 1
ATOM 901 C CA . GLU A 1 109 ? 0.337 16.283 -14.425 1.00 63.44 109 GLU A CA 1
ATOM 902 C C . GLU A 1 109 ? -0.701 15.881 -13.369 1.00 63.44 109 GLU A C 1
ATOM 904 O O . GLU A 1 109 ? -1.785 15.394 -13.674 1.00 63.44 109 GLU A O 1
ATOM 909 N N . TRP A 1 110 ? -0.335 16.059 -12.096 1.00 57.09 110 TRP A N 1
ATOM 910 C CA . TRP A 1 110 ? -1.142 15.649 -10.942 1.00 57.09 110 TRP A CA 1
ATOM 911 C C . TRP A 1 110 ? -2.549 16.224 -10.944 1.00 57.09 110 TRP A C 1
ATOM 913 O O . TRP A 1 110 ? -3.483 15.505 -10.618 1.00 57.09 110 TRP A O 1
ATOM 923 N N . HIS A 1 111 ? -2.694 17.489 -11.343 1.00 53.06 111 HIS A N 1
ATOM 924 C CA . HIS A 1 111 ? -3.998 18.126 -11.507 1.00 53.06 111 HIS A CA 1
ATOM 925 C C . HIS A 1 111 ? -4.905 17.265 -12.389 1.00 53.06 111 HIS A C 1
ATOM 927 O O . HIS A 1 111 ? -5.989 16.910 -11.949 1.00 53.06 111 HIS A O 1
ATOM 933 N N . ARG A 1 112 ? -4.430 16.866 -13.571 1.00 55.72 112 ARG A N 1
ATOM 934 C CA . ARG A 1 112 ? -5.222 16.107 -14.540 1.00 55.72 112 ARG A CA 1
ATOM 935 C C . ARG A 1 112 ? -5.592 14.718 -14.043 1.00 55.72 112 ARG A C 1
ATOM 937 O O . ARG A 1 112 ? -6.744 14.302 -14.118 1.00 55.72 112 ARG A O 1
ATOM 944 N N . LEU A 1 113 ? -4.623 14.025 -13.442 1.00 48.44 113 LEU A N 1
ATOM 945 C CA . LEU A 1 113 ? -4.843 12.714 -12.823 1.00 48.44 113 LEU A CA 1
ATOM 946 C C . LEU A 1 113 ? -5.862 12.761 -11.675 1.00 48.44 113 LEU A C 1
ATOM 948 O O . LEU A 1 113 ? -6.603 11.802 -11.488 1.00 48.44 113 LEU A O 1
ATOM 952 N N . LEU A 1 114 ? -5.885 13.851 -10.905 1.00 44.47 114 LEU A N 1
ATOM 953 C CA . LEU A 1 114 ? -6.781 14.030 -9.763 1.00 44.47 114 LEU A CA 1
ATOM 954 C C . LEU A 1 114 ? -8.177 14.504 -10.154 1.00 44.47 114 LEU A C 1
ATOM 956 O O . LEU A 1 114 ? -9.143 14.148 -9.486 1.00 44.47 114 LEU A O 1
ATOM 960 N N . THR A 1 115 ? -8.288 15.312 -11.208 1.00 49.69 115 THR A N 1
ATOM 961 C CA . THR A 1 115 ? -9.568 15.870 -11.656 1.00 49.69 115 THR A CA 1
ATOM 962 C C . THR A 1 115 ? -10.236 15.038 -12.744 1.00 49.69 115 THR A C 1
ATOM 964 O O . THR A 1 115 ? -11.406 15.265 -13.026 1.00 49.69 115 THR A O 1
ATOM 967 N N . GLY A 1 116 ? -9.522 14.088 -13.356 1.00 34.91 116 GLY A N 1
ATOM 968 C CA . GLY A 1 116 ? -10.031 13.299 -14.480 1.00 34.91 116 GLY A CA 1
ATOM 969 C C . GLY A 1 116 ? -10.233 14.116 -15.762 1.00 34.91 116 GLY A C 1
ATOM 970 O O . GLY A 1 116 ? -11.030 13.715 -16.606 1.00 34.91 116 GLY A O 1
ATOM 971 N N . ILE A 1 117 ? -9.537 15.254 -15.886 1.00 40.09 117 ILE A N 1
ATOM 972 C CA . ILE A 1 117 ? -9.592 16.199 -17.018 1.00 40.09 117 ILE A CA 1
ATOM 973 C C . ILE A 1 117 ? -8.211 16.265 -17.657 1.00 40.09 117 ILE A C 1
ATOM 975 O O . ILE A 1 117 ? -7.242 16.403 -16.880 1.00 40.09 117 ILE A O 1
#

Foldseek 3Di:
DPDPPQVLVLLLQLVVLQVCCVVPVVQWDAPCSQVSWDHGPNDGHDDDVQNVVCVVPVDTGHDDDDPVSVVSSVVSVVVNVQVVVQVCCCVPVVDPDRDDCVVVVDDPPVVCVVVVD

Sequence (117 aa):
MRARIPELCLQVDHARRIRNLWMHNNGLINEKYGSDGISIDGKSPIIVDAYNDYQKSKRKIPIGLYPESFIKLCLSHVELLHQLHYNIQKKNFEQKRAYSYRAAKKRIEWHRLLTGI

pLDDT: mean 78.2, std 14.52, range [34.91, 93.75]
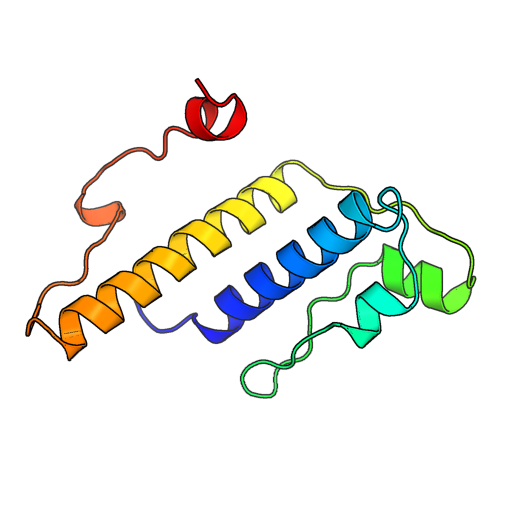
Secondary structure (DSSP, 8-state):
----HHHHHHHHHHHHHHHHHHHHHTTEE-HHHHHTPPPBTTBPPP--HHHHHHHHH-S-EE----HHHHHHHHHHHHHHHHHHHHHHHHHHH---SPP-HHHHT----HHHHHHT-